Protein AF-A0A392SBX5-F1 (afdb_monomer_lite)

Secondary structure (DSSP, 8-state):
-EEE-B-TTSPBPB-TTSPBPEEE----S----HHHHTS-GGGG---GGGS-HHHHHHHHHHHHHHHHPPPP-

Organism: NCBI:txid97028

Sequence (73 aa):
ETELDTEEDGVVRRDEEGNEMTRLVPRFPMCWTKKHFDKPTDFYLTKEDAMSEEDLIGFERLRAYVRSFKPTR

Structure (mmCIF, N/CA/C/O backbone):
data_AF-A0A392SBX5-F1
#
_entry.id   AF-A0A392SBX5-F1
#
loop_
_atom_site.group_PDB
_atom_site.id
_atom_site.type_symbol
_atom_site.label_atom_id
_atom_site.label_alt_id
_atom_site.label_comp_id
_atom_site.label_asym_id
_atom_site.label_entity_id
_atom_site.label_seq_id
_atom_site.pdbx_PDB_ins_code
_atom_site.Cartn_x
_atom_site.Cartn_y
_atom_site.Cartn_z
_atom_site.occupancy
_atom_site.B_iso_or_equiv
_atom_site.auth_seq_id
_atom_site.auth_comp_id
_atom_site.auth_asym_id
_atom_site.auth_atom_id
_atom_site.pdbx_PDB_model_num
ATOM 1 N N . GLU A 1 1 ? 1.335 -3.490 16.321 1.00 72.56 1 GLU A N 1
ATOM 2 C CA . GLU A 1 1 ? 0.391 -2.618 17.054 1.00 72.56 1 GLU A CA 1
ATOM 3 C C . GLU A 1 1 ? 0.031 -3.285 18.377 1.00 72.56 1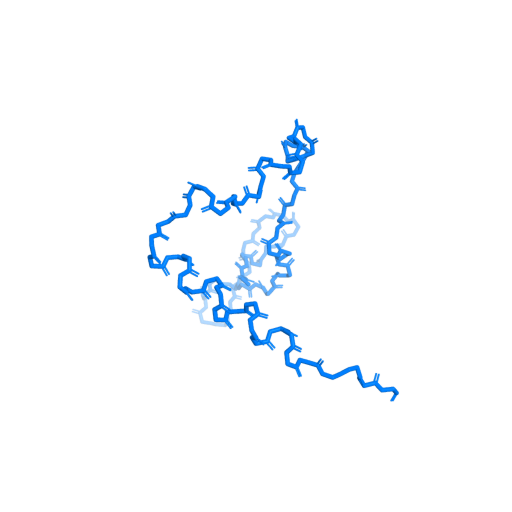 GLU A C 1
ATOM 5 O O . GLU A 1 1 ? 0.255 -4.489 18.505 1.00 72.56 1 GLU A O 1
ATOM 10 N N . THR A 1 2 ? -0.457 -2.521 19.352 1.00 86.69 2 THR A N 1
ATOM 11 C CA . THR A 1 2 ? -0.867 -3.022 20.671 1.00 86.69 2 THR A CA 1
ATOM 12 C C . THR A 1 2 ? -2.352 -2.751 20.914 1.00 86.69 2 THR A C 1
ATOM 14 O O . THR A 1 2 ? -2.896 -1.779 20.393 1.00 86.69 2 THR A O 1
ATOM 17 N N . GLU A 1 3 ? -3.019 -3.616 21.677 1.00 89.56 3 GLU A N 1
ATOM 18 C CA . GLU A 1 3 ? -4.401 -3.412 22.141 1.00 89.56 3 GLU A CA 1
ATOM 19 C C . GLU A 1 3 ? -4.487 -3.583 23.661 1.00 89.56 3 GLU A C 1
ATOM 21 O O . GLU A 1 3 ? -3.587 -4.179 24.258 1.00 89.56 3 GLU A O 1
ATOM 26 N N . LEU A 1 4 ? -5.554 -3.062 24.279 1.00 93.19 4 LEU A N 1
ATOM 27 C CA . LEU A 1 4 ? -5.781 -3.189 25.719 1.00 93.19 4 LEU A CA 1
ATOM 28 C C . LEU A 1 4 ? -5.886 -4.658 26.118 1.00 93.19 4 LEU A C 1
ATOM 30 O O . LEU A 1 4 ? -6.670 -5.431 25.562 1.00 93.19 4 LEU A O 1
ATOM 34 N N . ASP A 1 5 ? -5.084 -5.029 27.104 1.00 90.06 5 ASP A N 1
ATOM 35 C CA . ASP A 1 5 ? -5.064 -6.378 27.625 1.00 90.06 5 ASP A CA 1
ATOM 36 C C . ASP A 1 5 ? -6.245 -6.560 28.576 1.00 90.06 5 ASP A C 1
ATOM 38 O O . ASP A 1 5 ? -6.241 -6.068 29.702 1.00 90.06 5 ASP A O 1
ATOM 42 N N 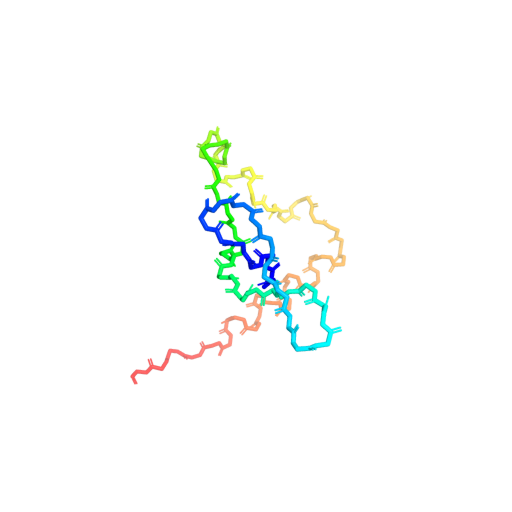. THR A 1 6 ? -7.296 -7.199 28.075 1.00 92.19 6 THR A N 1
ATOM 43 C CA . THR A 1 6 ? -8.589 -7.277 28.753 1.00 92.19 6 THR A CA 1
ATOM 44 C C . THR A 1 6 ? -8.864 -8.716 29.187 1.00 92.19 6 THR A C 1
ATOM 46 O O . THR A 1 6 ? -8.613 -9.650 28.421 1.00 92.19 6 THR A O 1
ATOM 49 N N . GLU A 1 7 ? -9.362 -8.901 30.407 1.00 87.38 7 GLU A N 1
ATOM 50 C CA . GLU A 1 7 ? -9.820 -10.194 30.928 1.00 87.38 7 GLU A CA 1
ATOM 51 C C . GLU A 1 7 ? -11.160 -10.616 30.301 1.00 87.38 7 GLU A C 1
ATOM 53 O O . GLU A 1 7 ? -11.803 -9.835 29.596 1.00 87.38 7 GLU A O 1
ATOM 58 N N . GLU A 1 8 ? -11.594 -11.856 30.557 1.00 84.25 8 GLU A N 1
ATOM 59 C CA . GLU A 1 8 ? -12.847 -12.412 30.012 1.00 84.25 8 GLU A CA 1
ATOM 60 C C . GLU A 1 8 ? -14.077 -11.562 30.385 1.00 84.25 8 GLU A C 1
ATOM 62 O O . GLU A 1 8 ? -14.986 -11.394 29.573 1.00 84.25 8 GLU A O 1
ATOM 67 N N . ASP A 1 9 ? -14.046 -10.928 31.560 1.00 88.25 9 ASP A N 1
ATOM 68 C CA . ASP A 1 9 ? -15.106 -10.052 32.072 1.00 88.25 9 ASP A CA 1
ATOM 69 C C . ASP A 1 9 ? -15.063 -8.616 31.506 1.00 88.25 9 ASP A C 1
ATOM 71 O O . ASP A 1 9 ? -15.861 -7.760 31.893 1.00 88.25 9 ASP A O 1
ATOM 75 N N . GLY A 1 10 ? -14.131 -8.311 30.595 1.00 84.31 10 GLY A N 1
ATOM 76 C CA . GLY A 1 10 ? -14.002 -6.984 29.984 1.00 84.31 10 GLY A CA 1
ATOM 77 C C . GLY A 1 10 ? -13.204 -5.966 30.812 1.00 84.31 10 GLY A C 1
ATOM 78 O O . GLY A 1 10 ? -13.137 -4.793 30.444 1.00 84.31 10 GLY A O 1
ATOM 79 N N . VAL A 1 11 ? -12.577 -6.394 31.911 1.00 90.00 11 VAL A N 1
ATOM 80 C CA . VAL A 1 11 ? -11.733 -5.540 32.759 1.00 90.00 11 VAL A CA 1
ATOM 81 C C . VAL A 1 11 ? -10.322 -5.443 32.175 1.00 90.00 11 VAL A C 1
ATOM 83 O O . VAL A 1 11 ? -9.693 -6.455 31.873 1.00 90.00 11 VAL A O 1
ATOM 86 N N . VAL A 1 12 ? -9.815 -4.217 32.017 1.00 93.38 12 VAL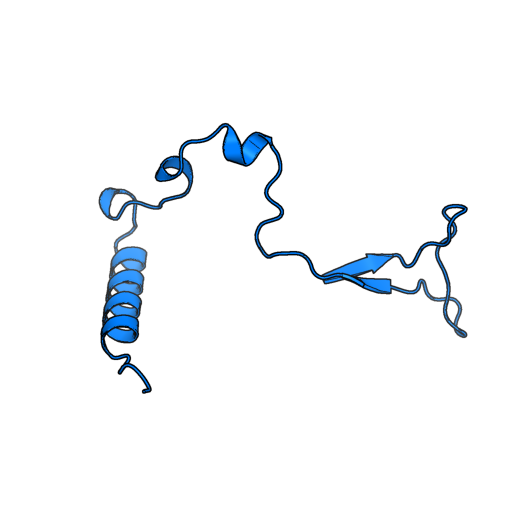 A N 1
ATOM 87 C CA . VAL A 1 12 ? -8.448 -3.958 31.535 1.00 93.38 12 VAL A CA 1
ATOM 88 C C . VAL A 1 12 ? -7.448 -4.275 32.645 1.00 93.38 12 VAL A C 1
ATOM 90 O O . VAL A 1 12 ? -7.545 -3.731 33.749 1.00 93.38 12 VAL A O 1
ATO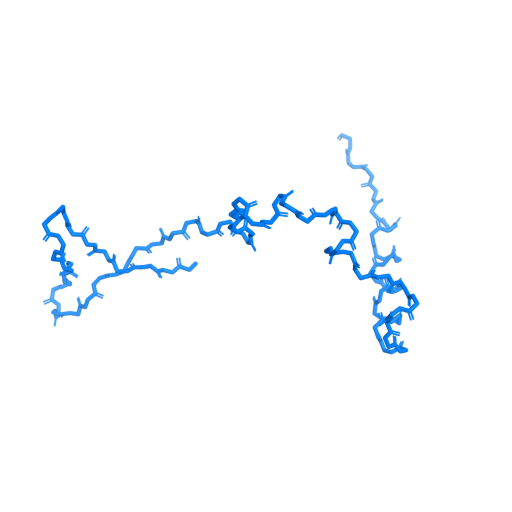M 93 N N . ARG A 1 13 ? -6.469 -5.133 32.348 1.00 91.69 13 ARG A N 1
ATOM 94 C CA . ARG A 1 13 ? -5.388 -5.481 33.274 1.00 91.69 13 ARG A CA 1
ATOM 95 C C . ARG A 1 13 ? -4.484 -4.278 33.509 1.00 91.69 13 ARG A C 1
ATOM 97 O O . ARG A 1 13 ? -4.227 -3.502 32.590 1.00 91.69 13 ARG A O 1
ATOM 104 N N . ARG A 1 14 ? -3.991 -4.131 34.738 1.00 94.25 14 ARG A N 1
ATOM 105 C CA . ARG A 1 14 ? -3.058 -3.066 35.120 1.00 94.25 14 ARG A CA 1
ATOM 106 C C . ARG A 1 14 ? -1.733 -3.631 35.613 1.00 94.25 14 ARG A C 1
ATOM 108 O O . ARG A 1 14 ? -1.715 -4.724 36.175 1.00 94.25 14 ARG A O 1
ATOM 115 N N . ASP A 1 15 ? -0.652 -2.903 35.368 1.00 91.25 15 ASP A N 1
ATOM 116 C CA . ASP A 1 15 ? 0.673 -3.219 35.902 1.00 91.25 15 ASP A CA 1
ATOM 117 C C . ASP A 1 15 ? 0.800 -2.843 37.393 1.00 91.25 15 ASP A C 1
ATOM 119 O O . ASP A 1 15 ? -0.151 -2.381 38.030 1.00 91.25 15 ASP A O 1
ATOM 123 N N . GLU A 1 16 ? 1.983 -3.071 37.965 1.00 92.00 16 GLU A N 1
ATOM 124 C CA . GLU A 1 16 ? 2.275 -2.824 39.385 1.00 92.00 16 GLU A CA 1
ATOM 125 C C . GLU A 1 16 ? 2.203 -1.335 39.768 1.00 92.00 16 GLU A C 1
ATOM 127 O O . GLU A 1 16 ? 1.981 -1.003 40.933 1.00 92.00 16 GLU A O 1
ATOM 132 N N . GLU A 1 17 ? 2.332 -0.434 38.793 1.00 92.25 17 GLU A N 1
ATOM 133 C CA . GLU A 1 17 ? 2.216 1.017 38.960 1.00 92.25 17 GLU A CA 1
ATOM 134 C C . GLU A 1 17 ? 0.779 1.519 38.731 1.00 92.25 17 GLU A C 1
ATOM 136 O O . GLU A 1 17 ? 0.482 2.696 38.948 1.00 92.25 17 GLU A O 1
ATOM 141 N N . GLY A 1 18 ? -0.135 0.622 38.346 1.00 90.25 18 GLY A N 1
ATOM 142 C CA . GLY A 1 18 ? -1.538 0.919 38.081 1.00 90.25 18 GLY A CA 1
ATOM 143 C C . GLY A 1 18 ? -1.822 1.410 36.659 1.00 90.25 18 GLY A C 1
ATOM 144 O O . GLY A 1 18 ? -2.939 1.869 36.402 1.00 90.25 18 GLY A O 1
ATOM 145 N N . ASN A 1 19 ? -0.868 1.315 35.731 1.00 92.12 19 ASN A N 1
ATOM 146 C CA . ASN A 1 19 ? -1.087 1.681 34.333 1.00 92.12 19 ASN A CA 1
ATOM 147 C C . ASN A 1 19 ? -1.784 0.554 33.575 1.00 92.12 19 ASN A C 1
ATOM 149 O O . ASN A 1 19 ? -1.631 -0.622 33.890 1.00 92.12 19 ASN A O 1
ATOM 153 N N . GLU A 1 20 ? -2.545 0.909 32.545 1.00 94.56 20 GLU A N 1
ATOM 154 C CA . GLU A 1 20 ? -3.245 -0.056 31.699 1.00 94.56 20 GLU A CA 1
ATOM 155 C C . GLU A 1 20 ? -2.260 -0.866 30.853 1.00 94.56 20 GLU A C 1
ATOM 157 O O . GLU A 1 20 ? -1.432 -0.325 30.116 1.00 94.56 20 GLU A O 1
ATOM 162 N N . MET A 1 21 ? -2.370 -2.186 30.947 1.00 93.94 21 MET A N 1
ATOM 163 C CA . MET A 1 21 ? -1.515 -3.103 30.221 1.00 93.94 21 MET A CA 1
ATOM 164 C C . MET A 1 21 ? -1.995 -3.230 28.773 1.00 93.94 21 MET A C 1
ATOM 166 O O . MET A 1 21 ? -3.193 -3.265 28.481 1.00 93.94 21 MET A O 1
ATOM 170 N N . THR A 1 22 ? -1.044 -3.328 27.846 1.00 93.69 22 THR A N 1
ATOM 171 C CA . THR A 1 22 ? -1.334 -3.587 26.435 1.00 93.69 22 THR A CA 1
ATOM 172 C C . THR A 1 22 ? -0.592 -4.827 25.963 1.00 93.69 22 THR A C 1
ATOM 174 O O . THR A 1 22 ? 0.524 -5.104 26.406 1.00 93.69 22 THR A O 1
ATOM 177 N N . ARG A 1 23 ? -1.202 -5.586 25.051 1.00 90.25 23 ARG A N 1
ATOM 178 C CA . ARG A 1 23 ? -0.588 -6.771 24.440 1.00 90.25 23 ARG A CA 1
ATOM 179 C C . ARG A 1 23 ? -0.240 -6.516 22.984 1.00 90.25 23 ARG A C 1
ATOM 181 O O . ARG A 1 23 ? -0.942 -5.784 22.286 1.00 90.25 23 ARG A O 1
ATOM 188 N N . LEU A 1 24 ? 0.835 -7.145 22.509 1.00 86.88 24 LEU A N 1
ATOM 189 C CA . LEU A 1 24 ? 1.182 -7.142 21.090 1.00 86.88 24 LEU A CA 1
ATOM 190 C C . LEU A 1 24 ? 0.154 -7.955 20.310 1.00 86.88 24 LEU A C 1
ATOM 192 O O . LEU A 1 24 ? -0.093 -9.119 20.621 1.00 86.88 24 LEU A O 1
ATOM 196 N N . VAL A 1 25 ? -0.391 -7.349 19.259 1.00 80.44 25 VAL A N 1
ATOM 197 C CA . VAL A 1 25 ? -1.335 -8.018 18.369 1.00 80.44 25 VAL A CA 1
ATOM 198 C C . VAL A 1 25 ? -0.723 -8.091 16.979 1.00 80.44 25 VAL A C 1
ATOM 200 O O . VAL A 1 25 ? -0.307 -7.055 16.436 1.00 80.44 25 VAL A O 1
ATOM 203 N N . PRO A 1 26 ? -0.678 -9.285 16.362 1.00 67.12 26 PRO A N 1
ATOM 204 C CA . PRO A 1 26 ? -0.388 -9.396 14.949 1.00 67.12 26 PRO A CA 1
ATOM 205 C C . PRO A 1 26 ? -1.576 -8.821 14.178 1.00 67.12 26 PRO A C 1
ATOM 207 O O . PRO A 1 26 ? -2.520 -9.518 13.813 1.00 67.12 26 PRO A O 1
ATOM 210 N N . ARG A 1 27 ? -1.537 -7.516 13.922 1.00 66.62 27 ARG A N 1
ATOM 211 C CA . ARG A 1 27 ? -2.343 -6.941 12.856 1.00 66.62 27 ARG A CA 1
ATOM 212 C C . ARG A 1 27 ? -1.671 -7.306 11.552 1.00 66.62 27 ARG A C 1
ATOM 214 O O . ARG A 1 27 ? -0.587 -6.817 11.238 1.00 66.62 27 ARG A O 1
ATOM 221 N N . PHE A 1 28 ? -2.316 -8.194 10.805 1.00 60.25 28 PHE A N 1
ATOM 222 C CA . PHE A 1 28 ? -1.997 -8.334 9.398 1.00 60.25 28 PHE A CA 1
ATOM 223 C C . PHE A 1 28 ? -2.103 -6.935 8.780 1.00 60.25 28 PHE A C 1
ATOM 225 O O . PHE A 1 28 ? -3.108 -6.267 9.031 1.00 60.25 28 PHE A O 1
ATOM 232 N N . PRO A 1 29 ? -1.121 -6.480 7.980 1.00 61.25 29 PRO A N 1
ATOM 233 C CA . PRO A 1 29 ? -1.117 -5.135 7.382 1.00 61.25 29 PRO A CA 1
ATOM 234 C C . PRO A 1 29 ? -2.364 -4.816 6.544 1.00 61.25 29 PRO A C 1
ATOM 236 O O . PRO A 1 29 ? -2.542 -3.705 6.067 1.00 61.25 29 PRO A O 1
ATOM 239 N N . MET A 1 30 ? -3.222 -5.812 6.358 1.00 63.31 30 MET A N 1
ATOM 240 C CA . MET A 1 30 ? -4.436 -5.800 5.592 1.00 63.31 30 MET A CA 1
ATOM 241 C C . MET A 1 30 ? -5.462 -6.692 6.307 1.00 63.31 30 MET A C 1
ATOM 243 O O . MET A 1 30 ? -5.639 -7.856 5.954 1.00 63.31 30 MET A O 1
ATOM 247 N N . CYS A 1 31 ? -6.127 -6.170 7.343 1.00 67.75 31 CYS A N 1
ATOM 248 C CA . CYS A 1 31 ? -7.293 -6.814 7.960 1.00 67.75 31 CYS A CA 1
ATOM 249 C C . CYS A 1 31 ? -8.458 -6.827 6.954 1.00 67.75 31 CYS A C 1
ATOM 251 O O . CYS A 1 31 ? -9.385 -6.018 7.041 1.00 67.75 31 CYS A O 1
ATOM 253 N N . TRP A 1 32 ? -8.386 -7.698 5.944 1.00 75.12 32 TRP A N 1
ATOM 254 C CA . TRP A 1 32 ? -9.399 -7.804 4.902 1.00 75.12 32 TRP A CA 1
ATOM 255 C C . TRP A 1 32 ? -10.703 -8.296 5.512 1.00 75.12 32 TRP A C 1
ATOM 257 O O . TRP A 1 32 ? -10.846 -9.440 5.933 1.00 75.12 32 TRP A O 1
ATOM 267 N N . THR A 1 33 ? -11.679 -7.402 5.559 1.00 80.62 33 THR A N 1
ATOM 268 C CA . THR A 1 33 ? -13.063 -7.747 5.881 1.00 80.62 33 THR A CA 1
ATOM 269 C C . THR A 1 33 ? -13.804 -8.170 4.615 1.00 80.62 33 THR A C 1
ATOM 271 O O . THR A 1 33 ? -13.359 -7.861 3.510 1.00 80.62 33 THR A O 1
ATOM 274 N N . LYS A 1 34 ? -14.981 -8.798 4.752 1.00 84.88 34 LYS A N 1
ATOM 275 C CA . LYS A 1 34 ? -15.835 -9.201 3.615 1.00 84.88 34 LYS A CA 1
ATOM 276 C C . LYS A 1 34 ? -16.020 -8.092 2.564 1.00 84.88 34 LYS A C 1
ATOM 278 O O . LYS A 1 34 ? -15.943 -8.367 1.376 1.00 84.88 34 LYS A O 1
ATOM 283 N N . LYS A 1 35 ? -16.133 -6.835 3.006 1.00 86.94 35 LYS A N 1
ATOM 284 C CA . LYS A 1 35 ? -16.272 -5.649 2.141 1.00 86.94 35 LYS A CA 1
ATOM 285 C C . LYS A 1 35 ? -15.130 -5.468 1.136 1.00 86.94 35 LYS A C 1
ATOM 287 O O . LYS A 1 35 ? -15.329 -4.838 0.104 1.00 86.94 35 LYS A O 1
ATOM 292 N N . HIS A 1 36 ? -13.940 -5.982 1.445 1.00 86.50 36 HIS A N 1
ATOM 293 C CA . HIS A 1 36 ? -12.786 -5.899 0.555 1.00 86.50 36 HIS A CA 1
ATOM 294 C C . HIS A 1 36 ? -12.867 -6.917 -0.588 1.00 86.50 36 HIS A C 1
ATOM 296 O O . HIS A 1 36 ? -12.408 -6.639 -1.688 1.00 86.50 36 HIS A O 1
ATOM 302 N N . PHE A 1 37 ? -13.517 -8.062 -0.355 1.00 84.56 37 PHE A N 1
ATOM 303 C CA . PHE A 1 37 ? -13.753 -9.086 -1.377 1.00 84.56 37 PHE A CA 1
ATOM 304 C C . PHE A 1 37 ? -14.892 -8.718 -2.333 1.00 84.56 37 PHE A C 1
ATOM 306 O O . PHE A 1 37 ? -14.962 -9.251 -3.435 1.00 84.56 37 PHE A O 1
ATOM 313 N N . ASP A 1 38 ? -15.762 -7.786 -1.934 1.00 93.00 38 ASP A N 1
ATOM 314 C CA . ASP A 1 38 ? -16.804 -7.237 -2.808 1.00 93.00 38 ASP A CA 1
ATOM 315 C C . ASP A 1 38 ? -16.217 -6.324 -3.907 1.00 93.00 38 ASP A C 1
ATOM 317 O O . ASP A 1 38 ? -16.922 -5.937 -4.842 1.00 93.00 38 ASP A O 1
ATOM 321 N N . LYS A 1 39 ? -14.936 -5.939 -3.797 1.00 90.44 39 LYS A N 1
ATOM 322 C CA . LYS A 1 39 ? -14.230 -5.117 -4.783 1.00 90.44 39 LYS A CA 1
ATOM 323 C C . LYS A 1 39 ? -13.328 -5.986 -5.665 1.00 90.44 39 LYS A C 1
ATOM 325 O O . LYS A 1 39 ? -12.647 -6.872 -5.150 1.00 90.44 39 LYS A O 1
ATOM 330 N N . PRO A 1 40 ? -13.277 -5.730 -6.986 1.00 89.88 40 PRO A N 1
ATOM 331 C CA . PRO A 1 40 ? -12.305 -6.390 -7.848 1.00 89.88 40 PRO A CA 1
ATOM 332 C C . PRO A 1 40 ? -10.888 -5.965 -7.455 1.00 89.88 40 PRO A C 1
ATOM 334 O O . PRO A 1 40 ? -10.686 -4.854 -6.968 1.00 89.88 40 PRO A O 1
ATOM 337 N N . THR A 1 41 ? -9.896 -6.819 -7.711 1.00 87.00 41 THR A N 1
ATOM 338 C CA . THR A 1 41 ? -8.487 -6.540 -7.387 1.00 87.00 41 THR A CA 1
ATOM 339 C C . THR A 1 41 ? -8.010 -5.204 -7.957 1.00 87.00 41 THR A C 1
ATOM 341 O O . THR A 1 41 ? -7.336 -4.460 -7.252 1.00 87.00 41 THR A O 1
ATOM 344 N N . ASP A 1 42 ? -8.445 -4.854 -9.170 1.00 87.38 42 ASP A N 1
ATOM 345 C CA . ASP A 1 42 ? -8.118 -3.593 -9.848 1.00 87.38 42 ASP A CA 1
ATOM 346 C C . ASP A 1 42 ? -8.480 -2.343 -9.039 1.00 87.38 42 ASP A C 1
ATOM 348 O O . ASP A 1 42 ? -7.853 -1.303 -9.210 1.00 87.38 42 ASP A O 1
ATOM 352 N N . PHE A 1 43 ? -9.462 -2.432 -8.135 1.00 87.31 43 PHE A N 1
ATOM 353 C CA . PHE A 1 43 ? -9.834 -1.331 -7.244 1.00 87.31 43 PHE A CA 1
ATOM 354 C C . PHE A 1 43 ? -8.701 -0.942 -6.281 1.00 87.31 43 PHE A C 1
ATOM 356 O O . PHE A 1 43 ? -8.641 0.196 -5.826 1.00 87.31 43 PHE A O 1
ATOM 363 N N . TYR A 1 44 ? -7.809 -1.882 -5.965 1.00 85.62 44 TYR A N 1
ATOM 364 C CA . TYR A 1 44 ? -6.682 -1.691 -5.051 1.00 85.62 44 TYR A CA 1
ATOM 365 C C . TYR A 1 44 ? -5.357 -1.447 -5.773 1.00 85.62 44 TYR A C 1
ATOM 367 O O . TYR A 1 44 ? -4.325 -1.297 -5.120 1.00 85.62 44 TYR A O 1
ATOM 375 N N . LEU A 1 45 ? -5.366 -1.435 -7.106 1.00 87.44 45 LEU A N 1
ATOM 376 C CA . LEU A 1 45 ? -4.174 -1.201 -7.904 1.00 87.44 45 LEU A CA 1
ATOM 377 C C . LEU A 1 45 ? -4.099 0.276 -8.287 1.00 87.44 45 LEU A C 1
ATOM 379 O O . LEU A 1 45 ? -4.989 0.806 -8.951 1.00 87.44 45 LEU A O 1
ATOM 383 N N . THR A 1 46 ? -3.000 0.928 -7.920 1.00 86.31 46 THR A N 1
ATOM 384 C CA . THR A 1 46 ? -2.645 2.222 -8.503 1.00 86.31 46 THR A CA 1
ATOM 385 C C . THR A 1 46 ? -2.093 1.972 -9.897 1.00 86.31 46 THR A C 1
ATOM 387 O O . THR A 1 46 ? -1.063 1.316 -10.058 1.00 86.31 46 THR A O 1
ATOM 390 N N . LYS A 1 47 ? -2.792 2.469 -10.912 1.00 88.00 47 LYS A N 1
ATOM 391 C CA . LYS A 1 47 ? -2.325 2.410 -12.294 1.00 88.00 47 LYS A CA 1
ATOM 3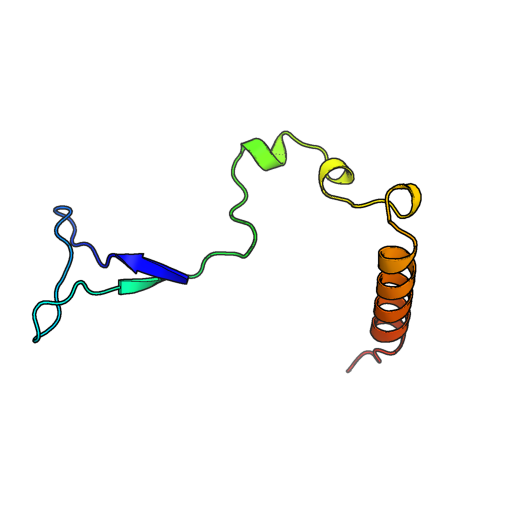92 C C . LYS A 1 47 ? -1.315 3.529 -12.555 1.00 88.00 47 LYS A C 1
ATOM 394 O O . LYS A 1 47 ? -1.431 4.604 -11.975 1.00 88.00 47 LYS A O 1
ATOM 399 N N . GLU A 1 48 ? -0.349 3.278 -13.437 1.00 87.94 48 GLU A N 1
ATOM 400 C CA . GLU A 1 48 ? 0.688 4.258 -13.800 1.00 87.94 48 GLU A CA 1
ATOM 401 C C . GLU A 1 48 ? 0.091 5.560 -14.369 1.00 87.94 48 GLU A C 1
ATOM 403 O O . GLU A 1 48 ? 0.617 6.636 -14.113 1.00 87.94 48 GLU A O 1
ATOM 408 N N . ASP A 1 49 ? -1.041 5.488 -15.077 1.00 88.88 49 ASP A N 1
ATOM 409 C CA . ASP A 1 49 ? -1.741 6.657 -15.634 1.00 88.88 49 ASP A CA 1
ATOM 410 C C . ASP A 1 49 ? -2.367 7.573 -14.569 1.00 88.88 49 ASP A C 1
ATOM 412 O O . ASP A 1 49 ? -2.637 8.740 -14.843 1.00 88.88 49 ASP A O 1
ATOM 416 N N . ALA A 1 50 ? -2.583 7.060 -13.357 1.00 90.25 50 ALA A N 1
ATOM 417 C CA . ALA A 1 50 ? -3.117 7.805 -12.223 1.00 90.25 50 ALA A CA 1
ATOM 418 C C . ALA A 1 50 ? -2.024 8.334 -11.274 1.00 90.25 50 ALA A C 1
ATOM 420 O O . ALA A 1 50 ? -2.349 8.962 -10.266 1.00 90.25 50 ALA A O 1
ATOM 421 N N . MET A 1 51 ? -0.747 8.061 -11.559 1.00 93.25 51 MET A N 1
ATOM 422 C CA . MET A 1 51 ? 0.381 8.483 -10.728 1.00 93.25 51 MET A CA 1
ATOM 423 C C . MET A 1 51 ? 0.826 9.910 -11.057 1.00 93.25 51 MET A C 1
ATOM 425 O O . MET A 1 51 ? 0.759 10.355 -12.204 1.00 93.25 51 MET A O 1
ATOM 429 N N . SER A 1 52 ? 1.323 10.626 -10.046 1.00 94.69 52 SER A N 1
ATOM 430 C CA . SER A 1 52 ? 2.043 11.880 -10.278 1.00 94.69 52 SER A CA 1
ATOM 431 C C . SER A 1 52 ? 3.412 11.618 -10.924 1.00 94.69 52 SER A C 1
ATOM 433 O O . SER A 1 52 ? 3.921 10.496 -10.912 1.00 94.69 52 SER A O 1
ATOM 435 N N . GLU A 1 53 ? 4.051 12.655 -11.470 1.00 95.31 53 GLU A N 1
ATOM 436 C CA . GLU A 1 53 ? 5.405 12.529 -12.032 1.00 95.31 53 GLU A CA 1
ATOM 437 C C . GLU A 1 53 ? 6.427 12.065 -10.976 1.00 95.31 53 GLU A C 1
ATOM 439 O O . GLU A 1 53 ? 7.294 11.235 -11.253 1.00 95.31 53 GLU A O 1
ATOM 444 N N . GLU A 1 54 ? 6.280 12.534 -9.736 1.00 95.56 54 GLU A N 1
ATOM 445 C CA . GLU A 1 54 ? 7.110 12.131 -8.599 1.00 95.56 54 GLU A CA 1
ATOM 446 C C . GLU A 1 54 ? 6.908 10.651 -8.244 1.00 95.56 54 GLU A C 1
ATOM 448 O O . GLU A 1 54 ? 7.886 9.918 -8.049 1.00 95.56 54 GLU A O 1
ATOM 453 N N . ASP A 1 55 ? 5.654 10.191 -8.233 1.00 94.12 55 ASP A N 1
ATOM 454 C CA . ASP A 1 55 ? 5.313 8.788 -7.986 1.00 94.12 55 ASP A CA 1
ATOM 455 C C . ASP A 1 55 ? 5.880 7.876 -9.076 1.00 94.12 55 ASP A C 1
ATOM 457 O O . ASP A 1 55 ? 6.424 6.819 -8.763 1.00 94.12 55 ASP A O 1
ATOM 461 N N . LEU A 1 56 ? 5.826 8.295 -10.345 1.00 95.38 56 LEU A N 1
ATOM 462 C CA . LEU A 1 56 ? 6.402 7.544 -11.464 1.00 95.38 56 LEU A CA 1
ATOM 463 C C . LEU A 1 56 ? 7.923 7.395 -11.326 1.00 95.38 56 LEU A C 1
ATOM 465 O O . LEU A 1 56 ? 8.462 6.304 -11.529 1.00 95.38 56 LEU A O 1
ATOM 469 N N . ILE A 1 57 ? 8.626 8.458 -10.924 1.00 95.75 57 ILE A N 1
ATOM 470 C CA . ILE A 1 57 ? 10.072 8.401 -10.658 1.00 95.75 57 ILE A CA 1
ATOM 471 C C . ILE A 1 57 ? 10.366 7.428 -9.507 1.00 95.75 57 ILE A C 1
ATOM 473 O O . ILE A 1 57 ? 11.299 6.621 -9.591 1.00 95.75 57 ILE A O 1
ATOM 477 N N . GLY A 1 58 ? 9.583 7.491 -8.427 1.00 95.00 58 GLY A N 1
ATOM 478 C CA . GLY A 1 58 ? 9.691 6.565 -7.299 1.00 95.00 58 GLY A CA 1
ATOM 479 C C . GLY A 1 58 ? 9.429 5.113 -7.708 1.00 95.00 58 GLY A C 1
ATOM 480 O O . GLY A 1 58 ? 10.196 4.214 -7.351 1.00 95.00 58 GLY A O 1
ATOM 481 N N . PHE A 1 59 ? 8.391 4.894 -8.511 1.00 93.88 59 PHE A N 1
ATOM 482 C CA . PHE A 1 59 ? 7.993 3.591 -9.020 1.00 93.88 59 PHE A CA 1
ATOM 483 C C . PHE A 1 59 ? 9.076 2.964 -9.903 1.00 93.88 59 PHE A C 1
ATOM 485 O O . PHE A 1 59 ?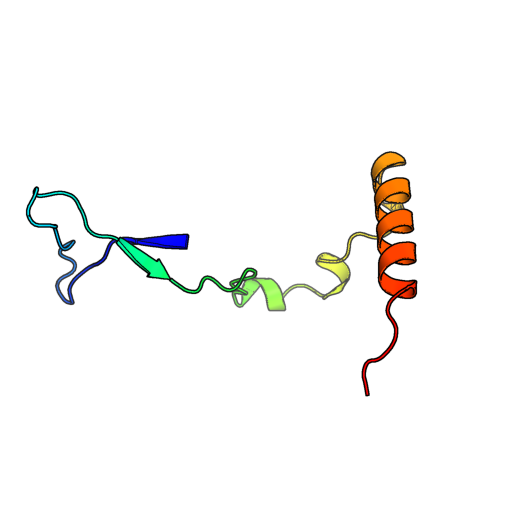 9.456 1.813 -9.680 1.00 93.88 59 PHE A O 1
ATOM 492 N N . GLU A 1 60 ? 9.660 3.717 -10.838 1.00 95.94 60 GLU A N 1
ATOM 493 C CA . GLU A 1 60 ? 10.742 3.211 -11.691 1.00 95.94 60 GLU A CA 1
ATOM 494 C C . GLU A 1 60 ? 12.010 2.865 -10.892 1.00 95.94 60 GLU A C 1
ATOM 496 O O . GLU A 1 60 ? 12.657 1.845 -11.153 1.00 95.94 60 GLU A O 1
ATOM 501 N N . ARG A 1 61 ? 12.337 3.633 -9.841 1.00 96.75 61 ARG A N 1
ATOM 502 C CA . ARG A 1 61 ? 13.434 3.282 -8.917 1.00 96.75 61 ARG A CA 1
ATOM 503 C C . ARG A 1 61 ? 13.175 1.955 -8.207 1.00 96.75 61 ARG A C 1
ATOM 505 O O . ARG A 1 61 ? 14.067 1.105 -8.154 1.00 96.75 61 ARG A O 1
ATOM 512 N N . LEU A 1 62 ? 11.962 1.758 -7.688 1.00 95.88 62 LEU A N 1
ATOM 513 C CA . LEU A 1 62 ? 11.574 0.512 -7.028 1.00 95.88 62 LEU A CA 1
ATOM 514 C C . LEU A 1 62 ? 11.614 -0.669 -8.007 1.00 95.88 62 LEU A C 1
ATOM 516 O O . LEU A 1 62 ? 12.150 -1.732 -7.692 1.00 95.88 62 LEU A O 1
ATOM 520 N N . ARG A 1 63 ? 11.108 -0.468 -9.224 1.00 94.62 63 ARG A N 1
ATOM 521 C CA . ARG A 1 63 ? 11.122 -1.464 -10.296 1.00 94.62 63 ARG A CA 1
ATOM 522 C C . ARG A 1 63 ? 12.545 -1.886 -10.663 1.00 94.62 63 ARG A C 1
ATOM 524 O O . ARG A 1 63 ? 12.809 -3.081 -10.811 1.00 94.62 63 ARG A O 1
ATOM 531 N N . ALA A 1 64 ? 13.469 -0.932 -10.784 1.00 97.00 64 ALA A N 1
ATOM 532 C CA . ALA A 1 64 ? 14.884 -1.205 -11.028 1.00 97.00 64 ALA A CA 1
ATOM 533 C C . ALA A 1 64 ? 15.529 -1.982 -9.866 1.00 97.00 64 ALA A C 1
ATOM 535 O O . ALA A 1 64 ? 16.257 -2.948 -10.102 1.00 97.00 64 ALA A O 1
ATOM 536 N N . TYR A 1 65 ? 15.213 -1.610 -8.623 1.00 96.31 65 TYR A N 1
ATOM 537 C CA . TYR A 1 65 ? 15.689 -2.302 -7.426 1.00 96.31 65 TYR A CA 1
ATOM 538 C C . TYR A 1 65 ? 15.236 -3.767 -7.391 1.00 96.31 65 TYR A C 1
ATOM 540 O O . TYR A 1 65 ? 16.075 -4.661 -7.290 1.00 96.31 65 TYR A O 1
ATOM 548 N N . VAL A 1 66 ? 13.942 -4.042 -7.576 1.00 95.31 66 VAL A N 1
ATOM 549 C CA . VAL A 1 66 ? 13.407 -5.417 -7.594 1.00 95.31 66 VAL A CA 1
ATOM 550 C C . VAL A 1 66 ? 14.023 -6.245 -8.726 1.00 95.31 66 VAL A C 1
ATOM 552 O O . VAL A 1 66 ? 14.389 -7.400 -8.520 1.00 95.31 66 VAL A O 1
ATOM 555 N N . ARG A 1 67 ? 14.222 -5.656 -9.913 1.00 95.44 67 ARG A N 1
ATOM 556 C CA . ARG A 1 67 ? 14.897 -6.322 -11.045 1.00 95.44 67 ARG A CA 1
ATOM 557 C C . ARG A 1 67 ? 16.350 -6.706 -10.758 1.00 95.44 67 ARG A C 1
ATOM 559 O O . ARG A 1 67 ? 16.882 -7.592 -11.425 1.00 95.44 67 ARG A O 1
ATOM 566 N N . SER A 1 68 ? 17.003 -6.043 -9.806 1.00 95.88 68 SER A N 1
ATOM 567 C CA . SER A 1 68 ? 18.387 -6.345 -9.432 1.00 95.88 68 SER A CA 1
ATOM 568 C C . SER A 1 68 ? 18.517 -7.625 -8.599 1.00 95.88 68 SER A C 1
ATOM 570 O O . SER A 1 68 ? 19.612 -8.191 -8.528 1.00 95.88 68 SER A O 1
ATOM 572 N N . PHE A 1 69 ? 17.416 -8.111 -8.011 1.00 95.00 69 PHE A N 1
ATOM 573 C CA . PHE A 1 69 ? 17.421 -9.310 -7.183 1.00 95.00 69 PHE A CA 1
ATOM 574 C C . PHE A 1 69 ? 17.866 -10.528 -7.986 1.00 95.00 69 PHE A C 1
ATOM 576 O O . PHE A 1 69 ? 17.400 -10.800 -9.094 1.00 95.00 69 PHE A O 1
ATOM 583 N N . LYS A 1 70 ? 18.800 -11.278 -7.404 1.00 92.94 70 LYS A N 1
ATOM 584 C CA . LYS A 1 70 ? 19.253 -12.557 -7.939 1.00 92.94 70 LYS A CA 1
ATOM 585 C C . LYS A 1 70 ? 18.548 -13.668 -7.171 1.00 92.94 70 LYS A C 1
ATOM 587 O O . LYS A 1 70 ? 18.542 -13.609 -5.942 1.00 92.94 70 LYS A O 1
ATOM 592 N N . PRO A 1 71 ? 17.969 -14.669 -7.856 1.00 89.00 71 PRO A N 1
ATOM 593 C CA . PRO A 1 71 ? 17.442 -15.840 -7.177 1.00 89.00 71 PRO A CA 1
ATOM 594 C C . PRO A 1 71 ? 18.555 -16.489 -6.354 1.00 89.00 71 PRO A C 1
ATOM 596 O O . PRO A 1 71 ? 19.606 -16.838 -6.894 1.00 89.00 71 PRO A O 1
ATOM 599 N N . THR A 1 72 ? 18.337 -16.633 -5.054 1.00 80.81 72 THR A N 1
ATOM 600 C CA . THR A 1 72 ? 19.152 -17.503 -4.211 1.00 80.81 72 THR A CA 1
ATOM 601 C C . THR A 1 72 ? 18.663 -18.936 -4.399 1.00 80.81 72 THR A C 1
ATOM 603 O O . THR A 1 72 ? 17.458 -19.190 -4.392 1.00 80.81 72 THR A O 1
ATOM 606 N N . ARG A 1 73 ? 19.600 -19.850 -4.660 1.00 65.62 73 ARG A N 1
ATOM 607 C CA . ARG A 1 73 ? 19.343 -21.277 -4.871 1.00 65.62 73 ARG A CA 1
ATOM 608 C C . ARG A 1 73 ? 19.561 -22.053 -3.582 1.00 65.62 73 ARG A C 1
ATOM 610 O O . ARG A 1 73 ? 20.487 -21.662 -2.839 1.00 65.62 73 ARG A O 1
#

Radius of gyration: 21.45 Å; chains: 1; bounding box: 36×34×55 Å

Foldseek 3Di:
DKDFDADPVRHGDADPVRHGDIDDDPDDPDPDDPVNVVDDPVVVDDDPVNDDPVVNVVVVVVVVVVVVDDDDD

pLDDT: mean 87.8, std 9.03, range [60.25, 97.0]